Protein AF-A0A349Z8D3-F1 (afdb_monomer)

Solvent-accessible surface area (backbone atoms only — not comparable to full-atom values): 5718 Å² total; per-residue (Å²): 86,80,46,70,53,35,85,80,44,87,94,55,73,63,47,72,46,53,51,97,87,64,50,66,53,32,35,32,19,15,83,85,82,50,46,35,50,67,56,46,54,49,40,49,48,61,62,67,52,52,55,63,42,75,47,80,45,79,45,49,74,92,51,55,70,56,55,58,54,44,58,76,65,73,24,70,76,47,77,52,66,50,97,86,65,31,38,36,36,34,35,47,44,67,58,80,131

Foldseek 3Di:
DEAEDCVPPPPDAWDFDADPVRQGPYTYYYPPVRGRVVVVVVNVCSVVVQDFDKDKDWAAPVRCVVVVVQVVVVFWDDWDADPVRTIITIGTDHDDD

Mean predicted aligned error: 10.29 Å

Radius of gyration: 21.19 Å; Cα contacts (8 Å, |Δi|>4): 151; chains: 1; bounding box: 41×26×58 Å

Nearest PDB structures (foldseek):
  7yla-assembly1_6  TM=5.218E-01  e=1.801E-09  Escherichia coli
  5zzm-assembly1_A  TM=4.026E-01  e=8.786E-06  Escherichia coli K-12
  8cd1-assembly1_h  TM=4.003E-01  e=2.130E+00  Pseudomonas aeruginosa PAO1
  5mmm-assembly1_h  TM=4.099E-01  e=3.497E+00  Spinacia oleracea
  7k55-assembly1_M  TM=4.060E-01  e=3.497E+00  Escherichia coli K-12

Structure (mmCIF, N/CA/C/O backbone):
data_AF-A0A349Z8D3-F1
#
_entry.id   AF-A0A349Z8D3-F1
#
loop_
_atom_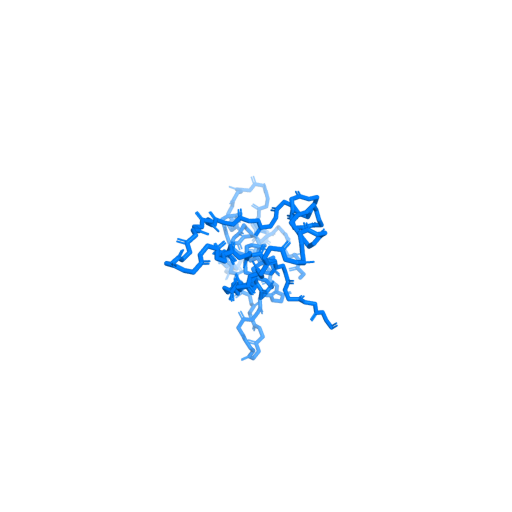site.group_PDB
_atom_site.id
_atom_site.type_symbol
_atom_site.label_atom_id
_atom_site.label_alt_id
_atom_site.label_comp_id
_atom_site.label_asym_id
_atom_site.label_entity_id
_atom_site.label_seq_id
_atom_site.pdbx_PDB_ins_code
_atom_site.Cartn_x
_atom_site.Cartn_y
_atom_site.Cartn_z
_atom_site.occupancy
_atom_site.B_iso_or_equiv
_atom_site.auth_seq_id
_atom_site.auth_comp_id
_atom_site.auth_asym_id
_atom_site.auth_atom_id
_atom_site.pdbx_PDB_model_num
ATOM 1 N N . ILE A 1 1 ? -14.521 1.453 8.094 1.00 89.62 1 ILE A N 1
ATOM 2 C CA . ILE A 1 1 ? -15.275 2.076 9.223 1.00 89.62 1 ILE A CA 1
ATOM 3 C C . ILE A 1 1 ? -14.451 1.955 10.502 1.00 89.62 1 ILE A C 1
ATOM 5 O O . ILE A 1 1 ? -13.810 0.932 10.686 1.00 89.62 1 ILE A O 1
ATOM 9 N N . ILE A 1 2 ? -14.448 2.960 11.382 1.00 92.81 2 ILE A N 1
ATOM 10 C CA . ILE A 1 2 ? -13.707 2.899 12.654 1.00 92.81 2 ILE A CA 1
ATOM 11 C C . ILE A 1 2 ? -14.697 2.844 13.823 1.00 92.81 2 ILE A C 1
ATOM 13 O O . ILE A 1 2 ? -15.499 3.759 14.005 1.00 92.81 2 ILE A O 1
AT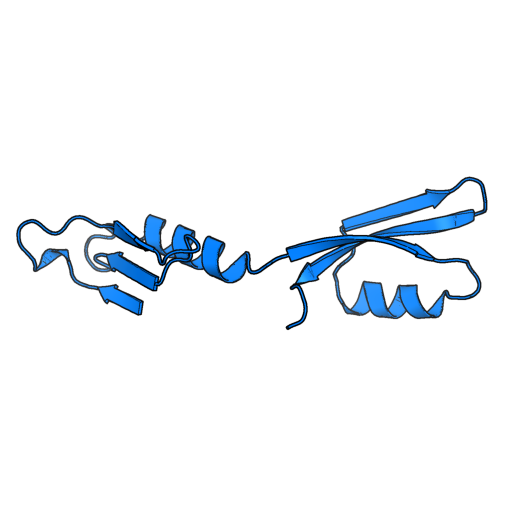OM 17 N N . CYS A 1 3 ? -14.621 1.781 14.621 1.00 93.12 3 CYS A N 1
ATOM 18 C CA . CYS A 1 3 ? -15.363 1.586 15.861 1.00 93.12 3 CYS A CA 1
ATOM 19 C C . CYS A 1 3 ? -14.444 1.899 17.044 1.00 93.12 3 CYS A C 1
ATOM 21 O O . CYS A 1 3 ? -13.689 1.053 17.517 1.00 93.12 3 CYS A O 1
ATOM 23 N N . ASN A 1 4 ? -14.493 3.152 17.490 1.00 91.00 4 ASN A N 1
ATOM 24 C CA . ASN A 1 4 ? -13.717 3.627 18.627 1.00 91.00 4 ASN A CA 1
ATOM 25 C C . ASN A 1 4 ? -14.466 3.377 19.952 1.00 91.00 4 ASN A C 1
ATOM 27 O O . ASN A 1 4 ? -15.694 3.313 19.962 1.00 91.00 4 ASN A O 1
ATOM 31 N N . LYS A 1 5 ? -13.730 3.379 21.066 1.00 91.06 5 LYS A N 1
ATOM 32 C CA . LYS A 1 5 ? -14.204 3.224 22.452 1.00 91.06 5 LYS A CA 1
ATOM 33 C C . LYS A 1 5 ? -14.555 1.791 22.866 1.00 91.06 5 LYS A C 1
ATOM 35 O O . LYS A 1 5 ? -15.453 1.592 23.683 1.00 91.06 5 LYS A O 1
ATOM 40 N N . ILE A 1 6 ? -13.840 0.792 22.342 1.00 92.31 6 ILE A N 1
ATOM 41 C CA . ILE A 1 6 ? -14.027 -0.606 22.777 1.00 92.31 6 ILE A CA 1
ATOM 42 C C . ILE A 1 6 ? -13.727 -0.821 24.265 1.00 92.31 6 ILE A C 1
ATOM 44 O O . ILE A 1 6 ? -14.229 -1.769 24.845 1.00 92.31 6 ILE A O 1
ATOM 48 N N . ASP A 1 7 ? -12.999 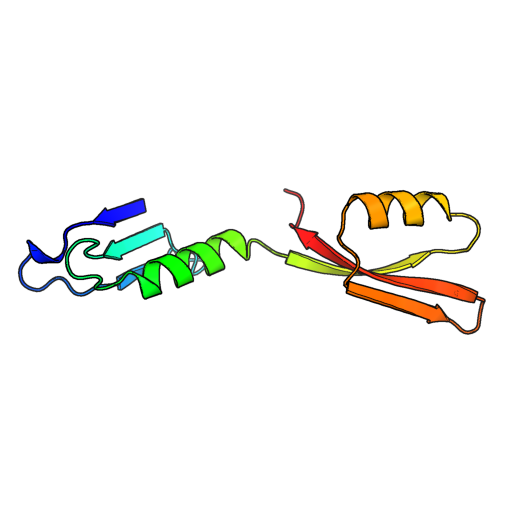0.099 24.909 1.00 88.12 7 ASP A N 1
ATOM 49 C CA . ASP A 1 7 ? -12.763 0.105 26.360 1.00 88.12 7 ASP A 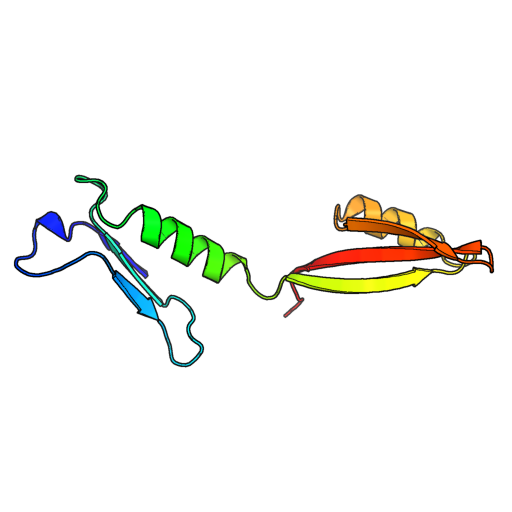CA 1
ATOM 50 C C . ASP A 1 7 ? -14.047 0.222 27.196 1.00 88.12 7 ASP A C 1
ATOM 52 O O . ASP A 1 7 ? -14.018 -0.022 28.399 1.00 88.12 7 ASP A O 1
ATOM 56 N N . GLN A 1 8 ? -15.166 0.615 26.581 1.00 89.31 8 GLN A N 1
ATOM 57 C CA . GLN A 1 8 ? -16.475 0.706 27.234 1.00 89.31 8 GLN A CA 1
ATOM 58 C C . GLN A 1 8 ? -17.362 -0.516 26.975 1.00 89.31 8 GLN A C 1
ATOM 60 O O . GLN A 1 8 ? -18.510 -0.533 27.416 1.00 89.31 8 GLN A O 1
ATOM 65 N N . LEU A 1 9 ? -16.861 -1.509 26.242 1.00 86.56 9 LEU A N 1
ATOM 66 C CA . LEU A 1 9 ? -17.568 -2.743 25.936 1.00 86.56 9 LEU A CA 1
ATOM 67 C C . LEU A 1 9 ? -16.903 -3.890 26.699 1.00 86.56 9 LEU A C 1
ATOM 69 O O . LEU A 1 9 ? -15.690 -4.075 26.629 1.00 86.56 9 LEU A O 1
ATOM 73 N N . GLU A 1 10 ? -17.698 -4.668 27.427 1.00 80.31 10 GLU A N 1
ATOM 74 C CA . GLU A 1 10 ? -17.218 -5.914 28.025 1.00 80.31 10 GLU A CA 1
ATOM 75 C C . GLU A 1 10 ? -16.983 -6.947 26.907 1.00 80.31 10 GLU A C 1
ATOM 77 O O . GLU A 1 10 ? -17.777 -7.047 25.973 1.00 80.31 10 GLU A O 1
ATOM 82 N N . GLU A 1 11 ? -15.866 -7.678 26.984 1.00 81.25 11 GLU A N 1
ATOM 83 C CA . GLU A 1 11 ? -15.488 -8.773 26.065 1.00 81.25 11 GLU A CA 1
ATOM 84 C C . GLU A 1 11 ? -15.201 -8.389 24.596 1.00 81.25 11 GLU A C 1
ATOM 86 O O . GLU A 1 11 ? -15.128 -9.263 23.730 1.00 81.25 11 GLU A O 1
ATOM 91 N N . VAL A 1 12 ? -14.980 -7.107 24.281 1.00 84.75 12 VAL A N 1
ATOM 92 C CA . VAL A 1 12 ? -14.576 -6.689 22.926 1.00 84.75 12 VAL A CA 1
ATOM 93 C C . VAL A 1 12 ? -13.076 -6.429 22.857 1.00 84.75 12 VAL A C 1
ATOM 95 O O . VAL A 1 12 ? -12.571 -5.428 23.363 1.00 84.75 12 VAL A O 1
ATOM 98 N N . GLU A 1 13 ? -12.368 -7.316 22.165 1.00 89.62 13 GLU A N 1
ATOM 99 C CA . GLU A 1 13 ? -10.947 -7.155 21.861 1.00 89.62 13 GLU A CA 1
ATOM 100 C C . GLU A 1 13 ? -10.717 -6.319 20.586 1.00 89.62 13 GLU A C 1
ATOM 102 O O . GLU A 1 13 ? -11.563 -6.299 19.681 1.00 89.62 13 GLU A O 1
ATOM 107 N N . PRO A 1 14 ? -9.575 -5.609 20.490 1.00 92.94 14 PRO A N 1
ATOM 108 C CA . PRO A 1 14 ? -9.204 -4.886 19.281 1.00 92.94 14 PRO A CA 1
ATOM 109 C C . PRO A 1 14 ? -9.031 -5.852 18.106 1.00 92.94 14 PRO A C 1
ATOM 111 O O . PRO A 1 14 ? -8.325 -6.852 18.208 1.00 92.94 14 PRO A O 1
ATOM 114 N N . LYS A 1 15 ? -9.669 -5.543 16.974 1.00 94.00 15 LYS A N 1
ATOM 115 C CA . LYS A 1 15 ? -9.662 -6.404 15.785 1.00 94.00 15 LYS A CA 1
ATOM 116 C C . LYS A 1 15 ? -9.945 -5.633 14.502 1.00 94.00 15 LYS A C 1
ATOM 118 O O . LYS A 1 15 ? -10.483 -4.522 14.530 1.00 94.00 15 LYS A O 1
ATOM 123 N N . ILE A 1 16 ? -9.644 -6.274 13.380 1.00 94.38 16 ILE A N 1
ATOM 124 C CA . ILE A 1 16 ? -10.001 -5.824 12.037 1.00 94.38 16 ILE A CA 1
ATOM 125 C C . ILE A 1 16 ? -11.018 -6.819 11.474 1.00 94.38 16 ILE A C 1
ATOM 127 O O . ILE A 1 16 ? -10.711 -8.004 11.362 1.00 94.38 16 ILE A O 1
ATOM 131 N N . ASP A 1 17 ? -12.210 -6.351 11.111 1.00 94.06 17 ASP A N 1
ATOM 132 C CA . ASP A 1 17 ? -13.107 -7.129 10.260 1.00 94.06 17 ASP A CA 1
ATOM 133 C C . ASP A 1 17 ? -12.717 -6.862 8.797 1.00 94.06 17 ASP A C 1
ATOM 135 O O . ASP A 1 17 ? -12.588 -5.702 8.382 1.00 94.06 17 ASP A O 1
ATOM 139 N N . ARG A 1 18 ? -12.524 -7.939 8.034 1.00 92.44 18 ARG A N 1
ATOM 140 C CA . ARG A 1 18 ? -12.146 -7.939 6.615 1.00 92.44 18 ARG A CA 1
ATOM 141 C C . ARG A 1 18 ? -13.293 -8.490 5.760 1.00 92.44 18 ARG A C 1
ATOM 143 O O . ARG A 1 18 ? -14.105 -9.259 6.278 1.00 92.44 18 ARG A O 1
ATOM 150 N N . ASP A 1 19 ? -13.397 -8.062 4.505 1.00 89.81 19 ASP A N 1
ATOM 151 C CA . ASP A 1 19 ? -14.361 -8.609 3.539 1.00 89.81 19 ASP A CA 1
ATOM 152 C C . ASP A 1 19 ? -13.885 -9.934 2.908 1.00 89.81 19 ASP A C 1
ATOM 154 O O . ASP A 1 19 ? -12.905 -10.533 3.356 1.00 89.81 19 ASP A O 1
ATOM 158 N N . GLU A 1 20 ? -14.615 -10.416 1.896 1.00 89.00 20 GLU A N 1
ATOM 159 C CA . GLU A 1 20 ? -14.321 -11.669 1.182 1.00 89.00 20 GLU A CA 1
ATOM 160 C C . GLU A 1 20 ? -12.982 -11.630 0.425 1.00 89.00 20 GLU A C 1
ATOM 162 O O . GLU A 1 20 ? -12.353 -12.675 0.258 1.00 89.00 20 GLU A O 1
ATOM 167 N N . ASP A 1 21 ? -12.512 -10.440 0.044 1.00 81.88 21 ASP A N 1
ATOM 168 C CA . ASP A 1 21 ? -11.228 -10.212 -0.625 1.00 81.88 21 ASP A CA 1
ATOM 169 C C . ASP A 1 21 ? -10.086 -9.936 0.376 1.00 81.88 21 ASP A C 1
ATOM 171 O O . ASP A 1 21 ? -8.936 -9.717 -0.008 1.00 81.88 21 ASP A O 1
ATOM 175 N N . GLY A 1 22 ? -10.379 -9.974 1.682 1.00 84.06 22 GLY A N 1
ATOM 176 C CA . GLY A 1 22 ? -9.416 -9.719 2.752 1.00 84.06 22 GLY A CA 1
ATOM 177 C C . GLY A 1 22 ? -9.175 -8.234 3.038 1.00 84.06 22 GLY A C 1
ATOM 178 O O . GLY A 1 22 ? -8.313 -7.909 3.859 1.00 84.06 22 GLY A O 1
ATOM 179 N N . MET A 1 23 ? -9.942 -7.332 2.423 1.00 86.62 23 MET A N 1
ATOM 180 C CA . MET A 1 23 ? -9.793 -5.890 2.581 1.00 86.62 23 MET A CA 1
ATOM 181 C C . MET A 1 23 ? -10.425 -5.424 3.901 1.00 86.62 23 MET A C 1
ATOM 183 O O . MET A 1 23 ? -11.535 -5.844 4.250 1.00 86.62 23 MET A O 1
ATOM 187 N N . PRO A 1 24 ? -9.758 -4.563 4.690 1.00 90.81 24 PRO A N 1
ATOM 188 C CA . PRO A 1 24 ? -10.267 -4.151 5.991 1.00 90.81 24 PRO A CA 1
ATOM 189 C C . PRO A 1 24 ? -11.494 -3.237 5.856 1.00 90.81 24 PRO A C 1
ATOM 191 O O . PRO A 1 24 ? -11.409 -2.070 5.475 1.00 90.81 24 PRO A O 1
ATOM 194 N N . ILE A 1 25 ? -12.657 -3.739 6.269 1.00 93.00 25 ILE A N 1
ATOM 195 C CA . ILE A 1 25 ? -13.923 -2.991 6.253 1.00 93.00 25 ILE A CA 1
ATOM 196 C C . ILE A 1 25 ? -14.191 -2.274 7.577 1.00 93.00 25 ILE A C 1
ATOM 198 O O . ILE A 1 25 ? -14.875 -1.237 7.614 1.00 93.00 25 ILE A O 1
ATOM 202 N N . ARG A 1 26 ? -13.664 -2.793 8.692 1.00 94.25 26 ARG A N 1
ATOM 203 C CA . ARG A 1 26 ? -13.906 -2.234 10.025 1.00 94.25 26 ARG A CA 1
ATOM 204 C C . ARG A 1 26 ? -12.737 -2.451 10.972 1.00 94.25 26 ARG A C 1
ATOM 206 O O . ARG A 1 26 ? -12.239 -3.558 11.078 1.00 94.25 26 ARG A O 1
ATOM 213 N N . VAL A 1 27 ? -12.362 -1.412 11.713 1.00 94.56 27 VAL A N 1
ATOM 214 C CA . VAL A 1 27 ? -11.341 -1.494 12.767 1.00 94.56 27 VAL A CA 1
ATOM 215 C C . VAL A 1 27 ? -11.969 -1.156 14.109 1.00 94.56 27 VAL A C 1
ATOM 217 O O . VAL A 1 27 ? -12.613 -0.115 14.247 1.00 94.56 27 VAL A O 1
ATOM 220 N N . TRP A 1 28 ? -11.770 -2.029 15.090 1.00 95.50 28 TRP A N 1
ATOM 221 C CA . TRP A 1 28 ? -12.223 -1.881 16.468 1.00 95.50 28 TRP A CA 1
ATOM 222 C C . TRP A 1 28 ? -11.038 -1.489 17.344 1.00 95.50 28 TRP A C 1
ATOM 224 O O . TRP A 1 28 ? -10.063 -2.232 17.438 1.00 95.50 28 TRP A O 1
ATOM 234 N N . LEU A 1 29 ? -11.106 -0.311 17.962 1.00 95.31 29 LEU A N 1
ATOM 235 C CA . LEU A 1 29 ? -10.001 0.242 18.745 1.00 95.31 29 LEU A CA 1
ATOM 236 C C . LEU A 1 29 ? -10.493 1.098 19.915 1.00 95.31 29 LEU A C 1
ATOM 238 O O . LEU A 1 29 ? -11.641 1.544 19.959 1.00 95.31 29 LEU A O 1
ATOM 242 N N . SER A 1 30 ? -9.603 1.377 20.862 1.00 94.50 30 SER A N 1
ATOM 243 C CA . SER A 1 30 ? -9.788 2.441 21.845 1.00 94.50 30 SER A CA 1
ATOM 244 C C . SER A 1 30 ? -8.668 3.457 21.700 1.00 94.50 30 SER A C 1
ATOM 246 O O . SER A 1 30 ? -7.525 3.223 22.085 1.00 94.50 30 SER A O 1
ATOM 248 N N . ALA A 1 31 ? -9.008 4.636 21.187 1.00 90.12 31 ALA A N 1
ATOM 249 C CA . ALA A 1 31 ? -8.067 5.746 21.082 1.00 90.12 31 ALA A CA 1
ATOM 250 C C . ALA A 1 31 ? -7.647 6.279 22.463 1.00 90.12 31 ALA A C 1
ATOM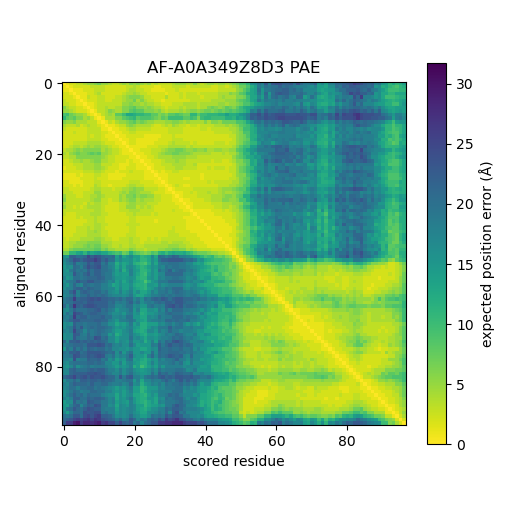 252 O O . ALA A 1 31 ? -6.628 6.950 22.578 1.00 90.12 31 ALA A O 1
ATOM 253 N N . LYS A 1 32 ? -8.437 5.997 23.510 1.00 90.56 32 LYS A N 1
ATOM 254 C CA . LYS A 1 32 ? -8.167 6.443 24.879 1.00 90.56 32 LYS A CA 1
ATOM 255 C C . LYS A 1 32 ? -7.113 5.572 25.557 1.00 90.56 32 LYS A C 1
ATOM 257 O O . LYS A 1 32 ? -6.227 6.110 26.213 1.00 90.56 32 LYS A O 1
ATOM 262 N N . THR A 1 33 ? -7.227 4.250 25.433 1.00 88.62 33 THR A N 1
ATOM 263 C CA . THR A 1 33 ? -6.250 3.310 26.008 1.00 88.62 33 THR A CA 1
ATOM 264 C C . THR A 1 33 ? -5.087 3.030 25.056 1.00 88.62 33 THR A C 1
ATOM 266 O O . THR A 1 33 ? -4.060 2.517 25.486 1.00 88.62 33 THR A O 1
ATOM 269 N N . GLY A 1 34 ? -5.234 3.368 23.770 1.00 88.00 34 GLY A N 1
ATOM 270 C CA . GLY A 1 34 ? -4.271 3.066 22.710 1.00 88.00 34 GLY A CA 1
ATOM 271 C C . GLY A 1 34 ? -4.412 1.650 22.137 1.00 88.00 34 GLY A C 1
ATOM 272 O O . GLY A 1 34 ? -3.718 1.306 21.179 1.00 88.00 34 GLY A O 1
ATOM 273 N N . GLN A 1 35 ? -5.321 0.829 22.669 1.00 90.69 35 GLN A N 1
ATOM 274 C CA . GLN A 1 35 ? -5.536 -0.543 22.205 1.00 90.69 35 GLN A CA 1
ATOM 275 C C . GLN A 1 35 ? -6.088 -0.565 20.774 1.00 90.69 35 GLN A C 1
ATOM 277 O O . GLN A 1 35 ? -7.050 0.136 20.460 1.00 90.69 35 GLN A O 1
ATOM 282 N N . GLY A 1 36 ? -5.489 -1.386 19.907 1.00 87.50 36 GLY A N 1
ATOM 283 C CA . GLY A 1 36 ? -5.907 -1.531 18.506 1.00 87.50 36 GLY A CA 1
ATOM 284 C C . GLY A 1 36 ? -5.491 -0.380 17.587 1.00 87.50 36 GLY A C 1
ATOM 285 O O . GLY A 1 36 ? -5.915 -0.337 16.437 1.00 87.50 36 GLY A O 1
ATOM 286 N N . THR A 1 37 ? -4.661 0.555 18.059 1.00 91.44 37 THR A N 1
ATOM 287 C CA . THR A 1 37 ? -4.113 1.621 17.203 1.00 91.44 37 THR A CA 1
ATOM 288 C C . THR A 1 37 ? -3.138 1.072 16.159 1.00 91.44 37 THR A C 1
ATOM 290 O O . THR A 1 37 ? -3.176 1.510 15.015 1.00 91.44 37 THR A O 1
ATOM 293 N N . GLU A 1 38 ? -2.344 0.055 16.498 1.00 92.25 38 GLU A N 1
ATOM 294 C CA . GLU A 1 38 ? -1.485 -0.667 15.545 1.00 92.25 38 GLU A CA 1
ATOM 295 C C . GLU A 1 38 ? -2.300 -1.301 14.407 1.00 92.25 38 GLU A C 1
ATOM 297 O O . GLU A 1 38 ? -1.965 -1.129 13.239 1.00 92.25 38 GLU A O 1
ATOM 302 N N . LEU A 1 39 ? -3.437 -1.922 14.736 1.00 91.88 39 LEU A N 1
ATOM 303 C CA . LEU A 1 39 ? -4.364 -2.505 13.760 1.00 91.88 39 LEU A CA 1
ATOM 304 C C . LEU A 1 39 ? -4.995 -1.454 12.840 1.00 91.88 39 LEU A C 1
ATOM 306 O O . LEU A 1 39 ? -5.325 -1.744 11.694 1.00 91.88 39 LEU A O 1
ATOM 310 N N . LEU A 1 40 ? -5.171 -0.220 13.322 1.00 91.69 40 LEU A N 1
ATOM 311 C CA . LEU A 1 40 ? -5.612 0.880 12.469 1.00 91.69 40 LEU A CA 1
ATOM 312 C C . LEU A 1 40 ? -4.541 1.234 11.436 1.00 91.69 40 LEU A C 1
ATOM 314 O O . LEU A 1 40 ? -4.880 1.436 10.275 1.00 91.69 40 LEU A O 1
ATOM 318 N N . PHE A 1 41 ? -3.269 1.298 11.835 1.00 90.75 41 PHE A N 1
ATOM 319 C CA . PHE A 1 41 ? -2.176 1.541 10.892 1.00 90.75 41 PHE A CA 1
ATOM 320 C C . PHE A 1 41 ? -2.022 0.394 9.893 1.00 90.75 41 PHE A C 1
ATOM 322 O O . PHE A 1 41 ? -1.824 0.660 8.712 1.00 90.75 41 PHE A O 1
ATOM 329 N N . GLU A 1 42 ? -2.177 -0.855 10.335 1.00 89.94 42 GLU A N 1
ATOM 330 C CA . GLU A 1 42 ? -2.224 -2.028 9.454 1.00 89.94 42 GLU A CA 1
ATOM 331 C C . GLU A 1 42 ? -3.366 -1.908 8.441 1.00 89.94 42 GLU A C 1
ATOM 333 O O . GLU A 1 42 ? -3.125 -1.958 7.243 1.00 89.94 42 GLU A O 1
ATOM 338 N N . ALA A 1 43 ? -4.591 -1.635 8.894 1.00 89.69 43 ALA A N 1
ATOM 339 C CA . ALA A 1 43 ? -5.739 -1.492 8.006 1.00 89.69 43 ALA A CA 1
ATOM 340 C C . ALA A 1 43 ? -5.600 -0.316 7.025 1.00 89.69 43 ALA A C 1
ATOM 342 O O . ALA A 1 43 ? -6.051 -0.400 5.886 1.00 89.69 43 ALA A O 1
ATOM 343 N N . ILE A 1 44 ? -4.990 0.793 7.455 1.00 87.31 44 ILE A N 1
ATOM 344 C CA . ILE A 1 44 ? -4.682 1.925 6.574 1.00 87.31 44 ILE A CA 1
ATOM 345 C C . ILE A 1 44 ? -3.631 1.515 5.542 1.00 87.31 44 ILE A C 1
ATOM 347 O O . ILE A 1 44 ? -3.797 1.844 4.372 1.00 87.31 44 ILE A O 1
ATOM 351 N N . ASN A 1 45 ? -2.586 0.790 5.947 1.00 86.00 45 ASN A N 1
ATOM 352 C CA . ASN A 1 45 ? -1.583 0.270 5.023 1.00 86.00 45 ASN A CA 1
ATOM 353 C C . ASN A 1 45 ? -2.203 -0.701 4.021 1.00 86.00 45 ASN A C 1
ATOM 355 O O . ASN A 1 45 ? -1.945 -0.539 2.841 1.00 86.00 45 ASN A O 1
ATOM 359 N N . ASP A 1 46 ? -3.050 -1.636 4.447 1.00 83.19 46 ASP A N 1
ATOM 360 C CA . ASP A 1 46 ? -3.745 -2.574 3.558 1.00 83.19 46 ASP A CA 1
ATOM 361 C C . ASP A 1 46 ? -4.669 -1.822 2.580 1.00 83.19 46 ASP A C 1
ATOM 363 O O . ASP A 1 46 ? -4.669 -2.092 1.379 1.00 83.19 46 ASP A O 1
ATOM 367 N N . CYS A 1 47 ? -5.396 -0.807 3.065 1.00 79.81 47 CYS A N 1
ATOM 368 C CA . CYS A 1 47 ? -6.247 0.040 2.227 1.00 79.81 47 CYS A CA 1
ATOM 369 C C . CYS A 1 47 ? -5.469 0.882 1.212 1.00 79.81 47 CYS A C 1
ATOM 371 O O . CYS A 1 47 ? -5.904 1.036 0.075 1.00 79.81 47 CYS A O 1
ATOM 373 N N . LEU A 1 48 ? -4.343 1.464 1.623 1.00 73.69 48 LEU A N 1
ATOM 374 C CA . LEU A 1 48 ? -3.505 2.316 0.775 1.00 73.69 48 LEU A CA 1
ATOM 375 C C . LEU A 1 48 ? -2.523 1.514 -0.077 1.00 73.69 48 LEU A C 1
ATOM 377 O O . LEU A 1 48 ? -2.020 2.023 -1.074 1.00 73.69 48 LEU A O 1
ATOM 381 N N . ALA A 1 49 ? -2.281 0.252 0.274 1.00 67.31 49 ALA A N 1
ATOM 382 C CA . ALA A 1 49 ? -1.566 -0.700 -0.555 1.00 67.31 49 ALA A CA 1
ATOM 383 C C . ALA A 1 49 ? -2.364 -1.089 -1.803 1.00 67.31 49 ALA A C 1
ATOM 385 O O . ALA A 1 49 ? -1.841 -1.895 -2.574 1.00 67.31 49 ALA A O 1
ATOM 386 N N . GLN A 1 50 ? -3.566 -0.508 -2.009 1.00 59.31 50 GLN A N 1
ATOM 387 C CA . GLN A 1 50 ? -4.321 -0.471 -3.264 1.00 59.31 50 GLN A CA 1
ATOM 388 C C . GLN A 1 50 ? -3.365 -0.532 -4.459 1.00 59.31 50 GLN A C 1
ATOM 390 O O . GLN A 1 50 ? -2.739 0.452 -4.849 1.00 59.31 50 GLN A O 1
ATOM 395 N N . SER A 1 51 ? -3.203 -1.771 -4.934 1.00 64.00 51 SER A N 1
ATOM 396 C CA . SER A 1 51 ? -2.405 -2.242 -6.062 1.00 64.00 51 SER A CA 1
ATOM 397 C C . SER A 1 51 ? -1.336 -1.261 -6.538 1.00 64.00 51 SER A C 1
ATOM 399 O O . SER A 1 51 ? -1.423 -0.728 -7.639 1.00 64.00 51 SER A O 1
ATOM 401 N N . MET A 1 52 ? -0.302 -1.026 -5.728 1.00 69.38 52 MET A N 1
ATOM 402 C CA . MET A 1 52 ? 0.924 -0.421 -6.248 1.00 69.38 52 MET A CA 1
ATOM 403 C C . MET A 1 52 ? 1.493 -1.374 -7.297 1.00 69.38 52 MET A C 1
ATOM 405 O O . MET A 1 52 ? 2.060 -2.416 -6.965 1.00 69.38 52 MET A O 1
ATOM 409 N N . VAL A 1 53 ? 1.303 -1.033 -8.566 1.00 74.38 53 VAL A N 1
ATOM 410 C CA . VAL A 1 53 ? 1.785 -1.818 -9.693 1.00 74.38 53 VAL A CA 1
ATOM 411 C C . VAL A 1 53 ? 3.225 -1.435 -9.974 1.00 74.38 53 VAL A C 1
ATOM 413 O O . VAL A 1 53 ? 3.582 -0.257 -10.035 1.00 74.38 53 VAL A O 1
ATOM 416 N N . SER A 1 54 ? 4.056 -2.459 -10.119 1.00 82.31 54 SER A N 1
ATOM 417 C CA . SER A 1 54 ? 5.446 -2.323 -10.526 1.00 82.31 54 SER A CA 1
ATOM 418 C C . SER A 1 54 ? 5.572 -2.778 -11.971 1.00 82.31 54 SER A C 1
ATOM 420 O O . SER A 1 54 ? 5.247 -3.922 -12.288 1.00 82.31 54 SER A O 1
ATOM 422 N N . TYR A 1 55 ? 6.047 -1.886 -12.835 1.00 85.44 55 TYR A N 1
ATOM 423 C CA . TYR A 1 55 ? 6.291 -2.179 -14.242 1.00 85.44 55 TYR A CA 1
ATOM 424 C C . TYR A 1 55 ? 7.717 -1.809 -14.625 1.00 85.44 55 TYR A C 1
ATOM 426 O O . TYR A 1 55 ? 8.210 -0.745 -14.257 1.00 85.44 55 TYR A O 1
ATOM 434 N N . THR A 1 56 ? 8.340 -2.660 -15.435 1.00 90.00 56 THR A N 1
ATOM 435 C CA . THR A 1 56 ? 9.611 -2.358 -16.093 1.00 90.00 56 THR A CA 1
ATOM 436 C C . THR A 1 56 ? 9.320 -1.822 -17.487 1.00 90.00 56 THR A C 1
ATOM 438 O O . THR A 1 56 ? 8.769 -2.523 -18.340 1.00 90.00 56 THR A O 1
ATOM 441 N N . LEU A 1 57 ? 9.685 -0.567 -17.730 1.00 87.69 57 LEU A N 1
ATOM 442 C CA . LEU A 1 57 ? 9.514 0.102 -19.012 1.00 87.69 57 LEU A CA 1
ATOM 443 C C . LEU A 1 57 ? 10.859 0.195 -19.725 1.00 87.69 57 LEU A C 1
ATOM 445 O O . LEU A 1 57 ? 11.847 0.654 -19.159 1.00 87.69 57 LEU A O 1
ATOM 449 N N . LYS A 1 58 ? 10.878 -0.187 -21.002 1.00 90.00 58 LYS A N 1
ATOM 450 C CA . LYS A 1 58 ? 12.015 0.034 -21.897 1.00 90.00 58 LYS A CA 1
ATOM 451 C C . LYS A 1 58 ? 11.685 1.193 -22.834 1.00 90.00 58 LYS A C 1
ATOM 453 O O . LYS A 1 58 ? 10.802 1.076 -23.680 1.00 90.00 58 LYS A O 1
ATOM 458 N N . ILE A 1 59 ? 12.375 2.315 -22.661 1.00 86.38 59 ILE A N 1
ATOM 459 C CA . ILE A 1 59 ? 12.126 3.573 -23.366 1.00 86.38 59 ILE A CA 1
ATOM 460 C C . ILE A 1 59 ? 13.300 3.853 -24.312 1.00 86.38 59 ILE A C 1
ATOM 462 O O . ILE A 1 59 ? 14.402 4.179 -23.855 1.00 86.38 59 ILE A O 1
ATOM 466 N N . PRO A 1 60 ? 13.072 3.780 -25.635 1.00 86.75 60 PRO A N 1
ATOM 467 C CA . PRO A 1 60 ? 14.083 4.143 -26.613 1.00 86.75 60 PRO A CA 1
ATOM 468 C C . PRO A 1 60 ? 14.446 5.635 -26.542 1.00 86.75 60 PRO A C 1
ATOM 470 O O . PRO A 1 60 ? 13.586 6.462 -26.213 1.00 86.75 60 PRO A O 1
ATOM 473 N N . PRO A 1 61 ? 15.660 6.035 -26.963 1.00 80.62 61 PRO A N 1
ATOM 474 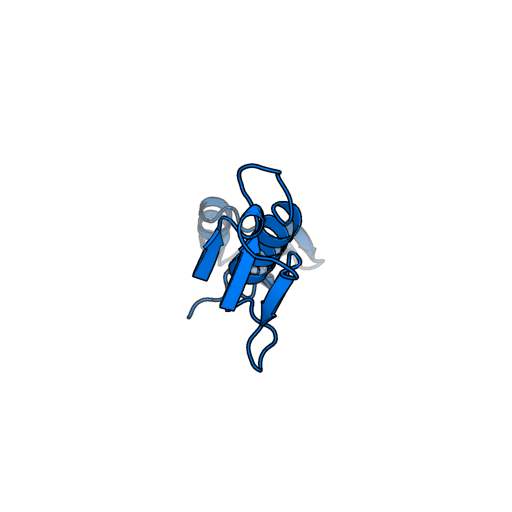C CA . PRO A 1 61 ? 16.101 7.435 -26.964 1.00 80.62 61 PRO A CA 1
ATOM 475 C C . PRO A 1 61 ? 15.155 8.391 -27.708 1.00 80.62 61 PRO A C 1
ATOM 477 O O . PRO A 1 61 ? 15.012 9.554 -27.331 1.00 80.62 61 PRO A O 1
ATOM 480 N N . ALA A 1 62 ? 14.466 7.890 -28.739 1.00 83.94 62 ALA A N 1
ATOM 481 C CA . ALA A 1 62 ? 13.489 8.641 -29.525 1.00 83.94 62 ALA A CA 1
ATOM 482 C C . ALA A 1 62 ? 12.244 9.079 -28.723 1.00 83.94 62 ALA A C 1
ATOM 484 O O . ALA A 1 62 ? 11.546 10.000 -29.138 1.00 83.94 62 ALA A O 1
ATOM 485 N N . GLN A 1 63 ? 11.964 8.450 -27.576 1.00 81.88 63 GLN A N 1
ATOM 486 C CA . GLN A 1 63 ? 10.803 8.734 -26.723 1.00 81.88 63 GLN A CA 1
ATOM 487 C C . GLN A 1 63 ? 11.195 9.435 -25.411 1.00 81.88 63 GLN A C 1
ATOM 489 O O . GLN A 1 63 ? 10.518 9.307 -24.391 1.00 81.88 63 GLN A O 1
ATOM 494 N N . SER A 1 64 ? 12.268 10.233 -25.434 1.00 79.12 64 SER A N 1
ATOM 495 C CA . SER A 1 64 ? 12.819 10.939 -24.265 1.00 79.12 64 SER A CA 1
ATOM 496 C C . SER A 1 64 ? 11.821 11.830 -23.507 1.00 79.12 64 SER A C 1
ATOM 498 O O . SER A 1 64 ? 12.020 12.096 -22.323 1.00 79.12 64 SER A O 1
ATOM 500 N N . ARG A 1 65 ? 10.715 12.237 -24.143 1.00 85.06 65 ARG A N 1
ATOM 501 C CA . ARG A 1 65 ? 9.612 12.964 -23.495 1.00 85.06 65 ARG A CA 1
ATOM 502 C C . ARG A 1 65 ? 9.004 12.197 -22.314 1.00 85.06 65 ARG A C 1
ATOM 504 O O . ARG A 1 65 ? 8.657 12.823 -21.319 1.00 85.06 65 ARG A O 1
ATOM 511 N N . LEU A 1 66 ? 8.911 10.866 -22.397 1.00 82.69 66 LEU A N 1
ATOM 512 C CA . LEU A 1 66 ? 8.371 10.031 -21.314 1.00 82.69 66 LEU A CA 1
ATOM 513 C C . LEU A 1 66 ? 9.224 10.109 -20.045 1.00 82.69 66 LEU A C 1
ATOM 515 O O . LEU A 1 66 ? 8.691 9.984 -18.951 1.00 82.69 66 LEU A O 1
ATOM 519 N N . ARG A 1 67 ? 10.528 10.384 -20.172 1.00 84.19 67 ARG A N 1
ATOM 520 C CA . ARG A 1 67 ? 11.430 10.511 -19.019 1.00 84.19 67 ARG A CA 1
ATOM 521 C C . ARG A 1 67 ? 11.003 11.668 -18.123 1.00 84.19 67 ARG A C 1
ATOM 523 O O . ARG A 1 67 ? 10.877 11.479 -16.924 1.00 84.19 67 ARG A O 1
ATOM 53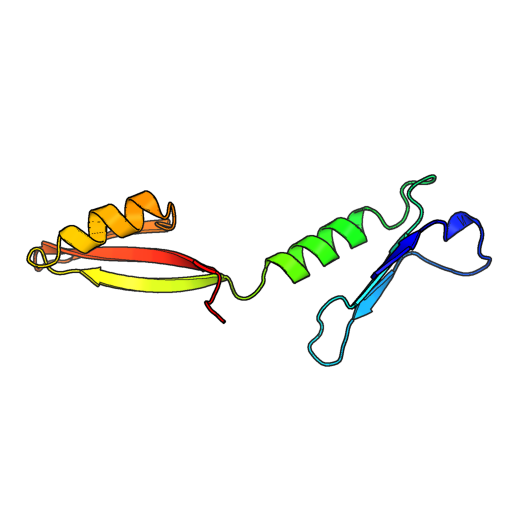0 N N . GLY A 1 68 ? 10.730 12.834 -18.716 1.00 85.69 68 GLY A N 1
ATOM 531 C CA . GLY A 1 68 ? 10.265 14.011 -17.976 1.00 85.69 68 GLY A CA 1
ATOM 532 C C . GLY A 1 68 ? 8.963 13.740 -17.226 1.00 85.69 68 GLY A C 1
ATOM 533 O O . GLY A 1 68 ? 8.882 14.015 -16.038 1.00 85.69 68 GLY A O 1
ATOM 534 N N . VAL A 1 69 ? 7.999 13.098 -17.892 1.00 86.38 69 VAL A N 1
ATOM 535 C CA . VAL A 1 69 ? 6.711 12.729 -17.281 1.00 86.38 69 VAL A CA 1
ATOM 536 C C . VAL A 1 69 ? 6.900 11.767 -16.103 1.00 86.38 69 VAL A C 1
ATOM 538 O O . VAL A 1 69 ? 6.301 11.962 -15.054 1.00 86.38 69 VAL A O 1
ATOM 541 N N . LEU A 1 70 ? 7.751 10.746 -16.242 1.00 86.25 70 LEU A N 1
ATOM 542 C CA . LEU A 1 70 ? 8.000 9.778 -15.166 1.00 86.25 70 LEU A CA 1
ATOM 543 C C . LEU A 1 70 ? 8.740 10.396 -13.968 1.00 86.25 70 LEU A C 1
ATOM 545 O O . LEU A 1 70 ? 8.468 10.006 -12.833 1.00 86.25 70 LEU A O 1
ATOM 549 N N . TYR A 1 71 ? 9.624 11.373 -14.205 1.00 84.25 71 TYR A N 1
ATOM 550 C CA . TYR A 1 71 ? 10.246 12.164 -13.137 1.00 84.25 71 TYR A CA 1
ATOM 551 C C . TYR A 1 71 ? 9.245 13.094 -12.444 1.00 84.25 71 TYR A C 1
ATOM 553 O O . TYR A 1 71 ? 9.275 13.207 -11.225 1.00 84.25 71 TYR A O 1
ATOM 561 N N . GLU A 1 72 ? 8.351 13.743 -13.193 1.00 86.12 72 GLU A N 1
ATOM 562 C CA . GLU A 1 72 ? 7.297 14.595 -12.621 1.00 86.12 72 GLU A CA 1
ATOM 563 C C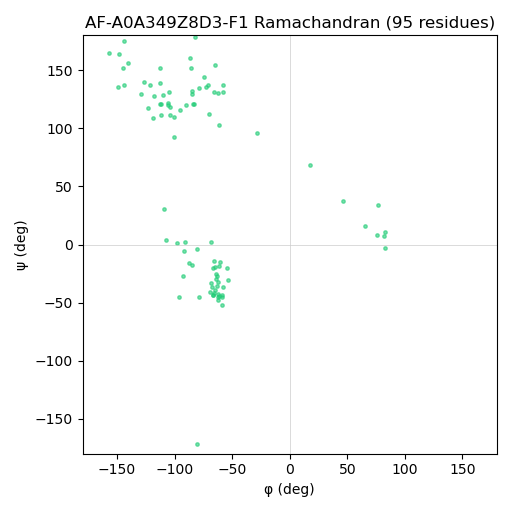 . GLU A 1 72 ? 6.325 13.802 -11.737 1.00 86.12 72 GLU A C 1
ATOM 565 O O . GLU A 1 72 ? 5.823 14.331 -10.748 1.00 86.12 72 GLU A O 1
ATOM 570 N N . LEU A 1 73 ? 6.081 12.533 -12.074 1.00 84.31 73 LEU A N 1
ATOM 571 C CA . LEU A 1 73 ? 5.219 11.626 -11.313 1.00 84.31 73 LEU A CA 1
ATOM 572 C C . LEU A 1 73 ? 5.900 10.993 -10.085 1.00 84.31 73 LEU A C 1
ATOM 574 O O . LEU A 1 73 ? 5.233 10.249 -9.371 1.00 84.31 73 LEU A O 1
ATOM 578 N N . ASP A 1 74 ? 7.197 11.244 -9.858 1.00 83.44 74 ASP A N 1
ATOM 579 C CA . ASP A 1 74 ? 8.002 10.701 -8.744 1.00 83.44 74 ASP A CA 1
ATOM 580 C C . ASP A 1 74 ? 7.826 9.183 -8.526 1.00 83.44 74 ASP A C 1
ATOM 582 O O . ASP A 1 74 ? 7.759 8.670 -7.412 1.00 83.44 74 ASP A O 1
ATOM 586 N N . CYS A 1 75 ? 7.699 8.444 -9.631 1.00 84.75 75 CYS A N 1
ATOM 587 C CA . CYS A 1 75 ? 7.318 7.029 -9.622 1.00 84.75 75 CYS A CA 1
ATOM 588 C C . CYS A 1 75 ? 8.481 6.080 -9.950 1.00 84.75 75 CYS A C 1
ATOM 590 O O . CYS A 1 75 ? 8.283 4.873 -10.061 1.00 84.75 75 CYS A O 1
ATOM 592 N N . ILE A 1 76 ? 9.697 6.600 -10.133 1.00 88.25 76 ILE A N 1
ATOM 593 C CA . ILE A 1 76 ? 10.868 5.827 -10.564 1.00 88.25 76 ILE A CA 1
ATOM 594 C C . ILE A 1 76 ? 11.528 5.158 -9.355 1.00 88.25 76 ILE A C 1
ATOM 596 O O . ILE A 1 76 ? 11.975 5.830 -8.431 1.00 88.25 76 ILE A O 1
ATOM 600 N N . SER A 1 77 ? 11.622 3.829 -9.383 1.00 86.62 77 SER A N 1
ATOM 601 C CA . SER A 1 77 ? 12.263 3.019 -8.339 1.00 86.62 77 SER A CA 1
ATOM 602 C C . SER A 1 77 ? 13.715 2.683 -8.683 1.00 86.62 77 SER A C 1
ATOM 604 O O . SER A 1 77 ? 14.601 2.824 -7.844 1.00 86.62 77 SER A O 1
ATOM 606 N N . GLU A 1 78 ? 13.968 2.274 -9.927 1.00 87.81 78 GLU A N 1
ATOM 607 C CA . GLU A 1 78 ? 15.304 1.935 -10.420 1.00 87.81 78 GLU A CA 1
ATOM 608 C C . GLU A 1 78 ? 15.445 2.339 -11.890 1.00 87.81 78 GLU A C 1
ATOM 610 O O . GLU A 1 78 ? 14.465 2.416 -12.631 1.00 87.81 78 GLU A O 1
ATOM 615 N N . GLN A 1 79 ? 16.672 2.638 -12.318 1.00 89.25 79 GLN A N 1
ATOM 616 C CA . GLN A 1 79 ? 16.958 2.977 -13.705 1.00 89.25 79 GLN A CA 1
ATOM 617 C C . GLN A 1 79 ? 18.312 2.435 -14.158 1.00 89.25 79 GLN A C 1
ATOM 619 O O . GLN A 1 79 ? 19.323 2.574 -13.471 1.00 89.25 79 GLN A O 1
ATOM 624 N N . SER A 1 80 ? 18.344 1.887 -15.366 1.00 91.19 80 SER A N 1
ATOM 625 C CA . SER A 1 80 ? 19.550 1.400 -16.022 1.00 91.19 80 SER A CA 1
ATOM 626 C C . SER A 1 80 ? 19.496 1.661 -17.528 1.00 91.19 80 SER A C 1
ATOM 628 O O . SER A 1 80 ? 18.512 2.176 -18.064 1.00 91.19 80 SER A O 1
ATOM 630 N N . TYR A 1 81 ? 20.592 1.356 -18.212 1.00 89.94 81 TYR A N 1
ATOM 631 C CA . TYR A 1 81 ? 20.639 1.351 -19.667 1.00 89.94 81 TYR A CA 1
ATOM 632 C C . TYR A 1 81 ? 21.037 -0.038 -20.126 1.00 89.94 81 TYR A C 1
ATOM 634 O O . TYR A 1 81 ? 21.938 -0.649 -19.546 1.00 89.94 81 TYR A O 1
ATOM 642 N N . ASP A 1 82 ? 20.372 -0.530 -21.161 1.00 89.31 82 ASP A N 1
ATOM 643 C CA . ASP A 1 82 ? 20.742 -1.806 -21.750 1.00 89.31 82 ASP A CA 1
ATOM 644 C C . ASP A 1 82 ? 21.918 -1.673 -22.732 1.00 89.31 82 A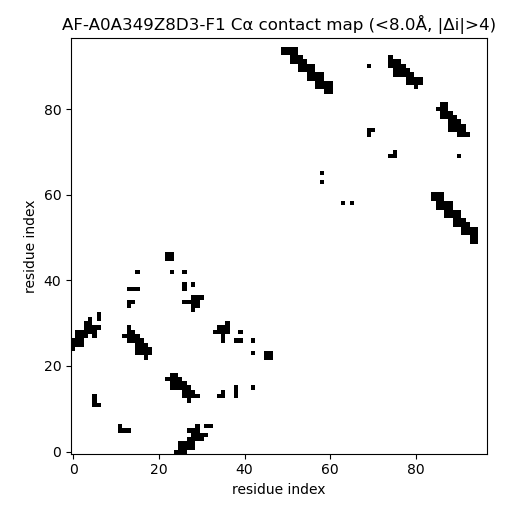SP A C 1
ATOM 646 O O . ASP A 1 82 ? 22.440 -0.589 -23.001 1.00 89.31 82 ASP A O 1
ATOM 650 N N . ALA A 1 83 ? 22.345 -2.805 -23.294 1.00 87.25 83 ALA A N 1
ATOM 651 C CA . ALA A 1 83 ? 23.454 -2.858 -24.243 1.00 87.25 83 ALA A CA 1
ATOM 652 C C . ALA A 1 83 ? 23.170 -2.141 -25.581 1.00 87.25 83 ALA A C 1
ATOM 654 O O . ALA A 1 83 ? 24.103 -1.918 -26.352 1.00 87.25 83 ALA A O 1
ATOM 655 N N . GLN A 1 84 ? 21.912 -1.799 -25.878 1.00 83.38 84 GLN A N 1
ATOM 656 C CA . GLN A 1 84 ? 21.526 -1.005 -27.047 1.00 83.38 84 GLN A CA 1
ATOM 657 C C . GLN A 1 84 ? 21.462 0.502 -26.734 1.00 83.38 84 GLN A C 1
ATOM 659 O O . GLN A 1 84 ? 21.302 1.307 -27.651 1.00 83.38 84 GLN A O 1
ATOM 664 N N . GLY A 1 85 ? 21.642 0.892 -25.467 1.00 83.88 85 GLY A N 1
ATOM 665 C CA . GLY A 1 85 ? 21.524 2.271 -25.001 1.00 83.88 85 GLY A CA 1
ATOM 666 C C . GLY A 1 85 ? 20.081 2.699 -24.728 1.00 83.88 85 GLY A C 1
ATOM 667 O O . GLY A 1 85 ? 19.837 3.889 -24.509 1.00 83.88 85 GLY A O 1
ATOM 668 N N . ASP A 1 86 ? 19.131 1.761 -24.726 1.00 87.88 86 ASP A N 1
ATOM 669 C CA . ASP A 1 86 ? 17.754 2.044 -24.345 1.00 87.88 86 ASP A CA 1
ATOM 670 C C . ASP A 1 86 ? 17.665 2.199 -22.825 1.00 87.88 86 ASP A C 1
ATOM 672 O O . ASP A 1 86 ? 18.355 1.521 -22.060 1.00 87.88 86 ASP A O 1
ATOM 676 N N . TRP A 1 87 ? 16.809 3.115 -22.378 1.00 90.12 87 TRP A N 1
ATOM 677 C CA . TRP A 1 87 ? 16.611 3.362 -20.958 1.00 90.12 87 TRP A CA 1
ATOM 678 C C . TRP A 1 87 ? 15.622 2.348 -20.395 1.00 90.12 87 TRP A C 1
ATOM 680 O O . TRP A 1 87 ? 14.484 2.276 -20.856 1.00 90.12 87 TRP A O 1
ATOM 690 N N . VAL A 1 88 ? 16.047 1.576 -19.403 1.00 91.69 88 VAL A N 1
ATOM 691 C CA . VAL A 1 88 ? 15.199 0.624 -18.687 1.00 91.69 88 VAL A CA 1
ATOM 692 C C . VAL A 1 88 ? 14.902 1.218 -17.321 1.00 91.69 88 VAL A C 1
ATOM 694 O O . VAL A 1 88 ? 15.823 1.522 -16.565 1.00 91.69 88 VAL A O 1
ATOM 697 N N . VAL A 1 89 ? 13.626 1.437 -17.026 1.00 92.06 89 VAL A N 1
ATOM 698 C CA . VAL A 1 89 ? 13.184 2.083 -15.792 1.00 92.06 89 VAL A CA 1
ATOM 699 C C . VAL A 1 89 ? 12.107 1.250 -15.122 1.00 92.06 89 VAL A C 1
ATOM 701 O O . VAL A 1 89 ? 11.122 0.868 -15.755 1.00 92.06 89 VAL A O 1
ATOM 704 N N . ASP A 1 90 ? 12.299 0.992 -13.837 1.00 90.50 90 ASP A N 1
ATOM 705 C CA . ASP A 1 90 ? 11.292 0.377 -12.993 1.00 90.50 90 ASP A CA 1
ATOM 706 C C . ASP A 1 90 ? 10.455 1.478 -12.365 1.00 90.50 90 ASP A C 1
ATOM 708 O O . ASP A 1 90 ? 10.970 2.348 -11.657 1.00 90.50 90 ASP A O 1
ATOM 712 N N . VAL A 1 91 ? 9.158 1.451 -12.650 1.00 88.94 91 VAL A N 1
ATOM 713 C CA . VAL A 1 91 ? 8.198 2.420 -12.133 1.00 88.94 91 VAL A CA 1
ATOM 714 C C . VAL A 1 91 ? 7.235 1.741 -11.181 1.00 88.94 91 VAL A C 1
ATOM 716 O O . VAL A 1 91 ? 6.775 0.623 -11.426 1.00 88.94 91 VAL A O 1
ATOM 719 N N . ARG A 1 92 ? 6.924 2.431 -10.089 1.00 85.12 92 ARG A N 1
ATOM 720 C CA . ARG A 1 92 ? 5.935 2.012 -9.110 1.00 85.12 92 ARG A CA 1
ATOM 721 C C . ARG A 1 92 ? 4.894 3.101 -8.980 1.00 85.12 92 ARG A C 1
ATOM 723 O O . ARG A 1 92 ? 5.203 4.219 -8.583 1.00 85.12 92 ARG A O 1
ATOM 730 N N . MET A 1 93 ? 3.665 2.767 -9.328 1.00 82.56 93 MET A N 1
ATOM 731 C CA . MET A 1 93 ? 2.556 3.710 -9.311 1.00 82.56 93 MET A CA 1
ATOM 732 C C . MET A 1 93 ? 1.292 3.020 -8.801 1.00 82.56 93 MET A C 1
ATOM 734 O O . MET A 1 93 ? 1.197 1.794 -8.901 1.00 82.56 93 MET A O 1
ATOM 738 N N . PRO A 1 94 ? 0.321 3.769 -8.260 1.00 76.00 94 PRO A N 1
ATOM 739 C CA . PRO A 1 94 ? -0.992 3.214 -7.963 1.00 76.00 94 PRO A CA 1
ATOM 740 C C . PRO A 1 94 ? -1.596 2.647 -9.251 1.00 76.00 94 PRO A C 1
ATOM 742 O O . PRO A 1 94 ? -1.481 3.277 -10.309 1.00 76.00 94 PRO A O 1
ATOM 745 N N . ALA A 1 95 ? -2.214 1.467 -9.195 1.00 68.69 95 ALA A N 1
ATOM 746 C CA . ALA A 1 95 ? -3.017 0.997 -10.317 1.00 68.69 95 ALA A CA 1
ATOM 747 C C . ALA A 1 95 ? -4.107 2.035 -10.593 1.00 68.69 95 ALA A C 1
ATOM 749 O O . ALA A 1 95 ? -4.766 2.510 -9.669 1.00 68.69 95 ALA A O 1
ATOM 750 N N . ALA A 1 96 ? -4.255 2.416 -11.857 1.00 63.53 96 ALA A N 1
ATOM 751 C CA . ALA A 1 96 ? -5.381 3.233 -12.275 1.00 63.53 96 ALA A CA 1
ATOM 752 C C . ALA A 1 96 ? -6.655 2.371 -12.266 1.00 63.53 96 ALA A C 1
ATOM 754 O O . ALA A 1 96 ? -6.605 1.236 -12.746 1.00 63.53 96 ALA A O 1
ATOM 755 N N . ASP A 1 97 ? -7.744 2.922 -11.723 1.00 46.00 97 ASP A N 1
ATOM 756 C CA . ASP A 1 97 ? -9.114 2.396 -11.861 1.00 46.00 97 ASP A CA 1
ATOM 757 C C . ASP A 1 97 ? -9.574 2.357 -13.332 1.00 46.00 97 ASP A C 1
ATOM 759 O O . ASP A 1 97 ? -9.237 3.301 -14.094 1.00 46.00 97 ASP A O 1
#

pLDDT: mean 85.89, std 8.12, range [46.0, 95.5]

Secondary structure (DSSP, 8-state):
-EEE-GGGSTT---EEEE-TTS-EEEEEE-TTT-TTHHHHHHHHHHHHTTTEEEEEEEE-GGGTHHHHHHHHTT-EEEEEE-TTS-EEEEEEEEPP-

Sequence (97 aa):
IICNKIDQLEEVEPKIDRDEDGMPIRVWLSAKTGQGTELLFEAINDCLAQSMVSYTLKIPPAQSRLRGVLYELDCISEQSYDAQGDWVVDVRMPAAD